Protein AF-A0A6H1JUE6-F1 (afdb_monomer)

Secondary structure (DSSP, 8-state):
---HHHHHHHS--TTTPPTTEEEEEEE---HHHHHHHHHHHHSS--TTEEEEEEEEEEETTSS-EEEEEEEEESSHHHHHHHHHHHHHHHHHHH-TTPEE----SS-SEEEEEESSSEEEEEEETTEEEEEEEESPPTTS-HHHHHHHHHHHHHHHHTT--TT-

Radius of gyration: 14.63 Å; Cα contacts (8 Å, |Δi|>4): 370; chains: 1; bounding box: 37×30×36 Å

Structure (mmCIF, N/CA/C/O backbone):
data_AF-A0A6H1JUE6-F1
#
_entry.id   AF-A0A6H1JUE6-F1
#
loop_
_atom_site.group_PDB
_atom_site.id
_atom_site.type_symbol
_atom_site.label_atom_id
_atom_site.label_alt_id
_atom_site.label_comp_id
_atom_site.label_asym_id
_atom_site.label_entity_id
_atom_site.label_seq_id
_atom_site.pdbx_PDB_ins_code
_atom_site.Cartn_x
_atom_site.Cartn_y
_atom_site.Cartn_z
_atom_site.occupancy
_atom_site.B_iso_or_equiv
_atom_site.auth_seq_id
_atom_site.auth_comp_id
_atom_site.auth_asym_id
_atom_site.auth_atom_id
_atom_site.pdbx_PDB_model_num
ATOM 1 N N . MET A 1 1 ? -6.068 -0.651 14.912 1.00 85.56 1 MET A N 1
ATOM 2 C CA . MET A 1 1 ? -6.610 -0.026 13.687 1.00 85.56 1 MET A CA 1
ATOM 3 C C . MET A 1 1 ? -5.898 1.296 13.500 1.00 85.56 1 MET A C 1
ATOM 5 O O . MET A 1 1 ? -5.717 1.977 14.501 1.00 85.56 1 MET A O 1
ATOM 9 N N . LEU A 1 2 ? -5.493 1.629 12.275 1.00 92.56 2 LEU A N 1
ATOM 10 C CA . LEU A 1 2 ? -4.893 2.931 11.980 1.00 92.56 2 LEU A CA 1
ATOM 11 C C . LEU A 1 2 ? -5.982 4.007 11.856 1.00 92.56 2 LEU A C 1
ATOM 13 O O . LEU A 1 2 ? -7.023 3.768 11.239 1.00 92.56 2 LEU A O 1
ATOM 17 N N . THR A 1 3 ? -5.740 5.182 12.428 1.00 94.00 3 THR A N 1
ATOM 18 C CA . THR A 1 3 ? -6.497 6.403 12.121 1.00 94.00 3 THR A CA 1
ATOM 19 C C . THR A 1 3 ? -6.084 6.964 10.761 1.00 94.00 3 THR A C 1
ATOM 21 O O . THR A 1 3 ? -5.050 6.586 10.215 1.00 94.00 3 THR A O 1
ATOM 24 N N . GLU A 1 4 ? -6.863 7.901 10.223 1.00 94.69 4 GLU A N 1
ATOM 25 C CA . GLU A 1 4 ? -6.504 8.618 8.994 1.00 94.69 4 GLU A CA 1
ATOM 26 C C . GLU A 1 4 ? -5.123 9.289 9.091 1.00 94.69 4 GLU A C 1
ATOM 28 O O . GLU A 1 4 ? -4.292 9.152 8.198 1.00 94.69 4 GLU A O 1
ATOM 33 N N . ASP A 1 5 ? -4.836 9.941 1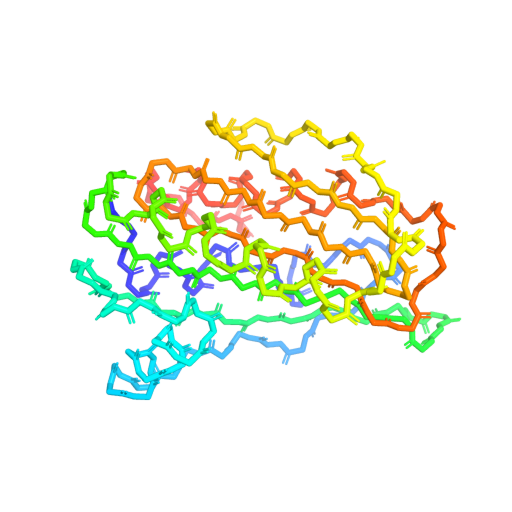0.217 1.00 95.12 5 ASP A N 1
ATOM 34 C CA . ASP A 1 5 ? -3.537 10.566 10.466 1.00 95.12 5 ASP A CA 1
ATOM 35 C C . ASP A 1 5 ? -2.391 9.538 10.546 1.00 95.12 5 ASP A C 1
ATOM 37 O O . ASP A 1 5 ? -1.303 9.763 10.014 1.00 95.12 5 ASP A O 1
ATOM 41 N N . GLN A 1 6 ? -2.632 8.366 11.143 1.00 96.44 6 GLN A N 1
ATOM 42 C CA . GLN A 1 6 ? -1.647 7.280 11.144 1.00 96.44 6 GLN A CA 1
ATOM 43 C C . GLN A 1 6 ? -1.429 6.694 9.745 1.00 96.44 6 GLN A C 1
ATOM 45 O O . GLN A 1 6 ? -0.298 6.333 9.425 1.00 96.44 6 GLN A O 1
ATOM 50 N N . VAL A 1 7 ? -2.474 6.614 8.910 1.00 97.19 7 VAL A N 1
ATOM 51 C CA . VAL A 1 7 ? -2.353 6.232 7.493 1.00 97.19 7 VAL A CA 1
ATOM 52 C C . VAL A 1 7 ? -1.511 7.261 6.744 1.00 97.19 7 VAL A C 1
ATOM 54 O O . VAL A 1 7 ? -0.558 6.878 6.070 1.00 97.19 7 VAL A O 1
ATOM 57 N N . ARG A 1 8 ? -1.797 8.557 6.920 1.00 96.19 8 ARG A N 1
ATOM 58 C CA . ARG A 1 8 ? -1.045 9.649 6.289 1.00 96.19 8 ARG A CA 1
ATOM 59 C C . ARG A 1 8 ? 0.441 9.582 6.619 1.00 96.19 8 ARG A C 1
ATOM 61 O O . ARG A 1 8 ? 1.261 9.607 5.711 1.00 96.19 8 ARG A O 1
ATOM 68 N N . ARG A 1 9 ? 0.785 9.458 7.903 1.00 95.25 9 ARG A N 1
ATOM 69 C CA . ARG A 1 9 ? 2.182 9.385 8.360 1.00 95.25 9 ARG A CA 1
ATOM 70 C C . ARG A 1 9 ? 2.888 8.092 7.947 1.00 95.25 9 ARG A C 1
ATOM 72 O O . ARG A 1 9 ? 4.107 8.074 7.833 1.00 95.25 9 ARG A O 1
ATOM 79 N N . ALA A 1 10 ? 2.146 7.002 7.751 1.00 97.31 10 ALA A N 1
ATOM 80 C CA . ALA A 1 10 ? 2.738 5.713 7.410 1.00 97.31 10 ALA A CA 1
ATOM 81 C C . ALA A 1 10 ? 3.184 5.628 5.949 1.00 97.31 10 ALA A C 1
ATOM 83 O O . ALA A 1 10 ? 4.053 4.816 5.634 1.00 97.31 10 ALA A O 1
ATOM 84 N N . LEU A 1 11 ? 2.579 6.402 5.050 1.00 97.75 11 LEU A N 1
ATOM 85 C CA . LEU A 1 11 ? 2.899 6.341 3.628 1.00 97.75 11 LEU A CA 1
ATOM 86 C C . LEU A 1 11 ? 4.337 6.800 3.366 1.00 97.75 11 LEU A C 1
ATOM 88 O O . LEU A 1 11 ? 4.867 7.679 4.051 1.00 97.75 11 LEU A O 1
ATOM 92 N N . VAL A 1 12 ? 4.980 6.139 2.405 1.00 95.50 12 VAL A N 1
ATOM 93 C CA . VAL A 1 12 ? 6.290 6.548 1.885 1.00 95.50 12 VAL A CA 1
ATOM 94 C C . VAL A 1 12 ? 6.092 7.782 1.009 1.00 95.50 12 VAL A C 1
ATOM 96 O O . VAL A 1 12 ? 5.208 7.788 0.159 1.00 95.50 12 VAL A O 1
ATOM 99 N N . ASP A 1 13 ? 6.891 8.819 1.221 1.00 90.25 13 ASP A N 1
ATOM 100 C CA . ASP A 1 13 ? 6.760 10.116 0.546 1.00 90.25 13 ASP A CA 1
ATOM 101 C C . ASP A 1 13 ? 8.130 10.822 0.431 1.00 90.25 13 ASP A C 1
ATOM 103 O O . AS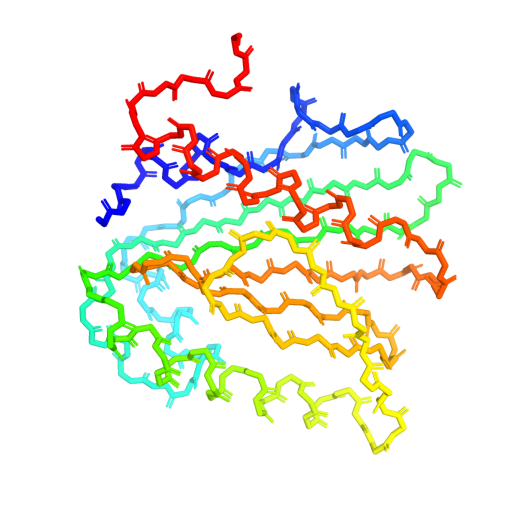P A 1 13 ? 9.154 10.199 0.695 1.00 90.25 13 ASP A O 1
ATOM 107 N N . THR A 1 14 ? 8.186 12.110 0.074 1.00 87.56 14 THR A N 1
ATOM 108 C CA . THR A 1 14 ? 9.403 12.899 -0.177 1.00 87.56 14 THR A CA 1
ATOM 109 C C . THR A 1 14 ? 10.467 12.740 0.910 1.00 87.56 14 THR A C 1
ATOM 111 O O . THR A 1 14 ? 11.637 12.555 0.595 1.00 87.56 14 THR A O 1
ATOM 114 N N . GLY A 1 15 ? 10.083 12.772 2.190 1.00 86.31 15 GLY A N 1
ATOM 115 C CA . GLY A 1 15 ? 11.029 12.648 3.309 1.00 86.31 15 GLY A CA 1
ATOM 116 C C . GLY A 1 15 ? 11.532 11.225 3.579 1.00 86.31 15 GLY A C 1
ATOM 117 O O . GLY A 1 15 ? 12.485 11.049 4.330 1.00 86.31 15 GLY A O 1
ATOM 118 N N . SER A 1 16 ? 10.899 10.212 2.984 1.00 91.19 16 SER A N 1
ATOM 119 C CA . SER A 1 16 ? 11.182 8.790 3.229 1.00 91.19 16 SER A CA 1
ATOM 120 C C . SER A 1 16 ? 11.467 7.984 1.963 1.00 91.19 16 SER A C 1
ATOM 122 O O . SER A 1 16 ? 11.667 6.769 2.041 1.00 91.19 16 SER A O 1
ATOM 124 N N . ALA A 1 17 ? 11.510 8.646 0.805 1.00 93.50 17 ALA A N 1
ATOM 125 C CA . ALA A 1 17 ? 11.916 8.049 -0.452 1.00 93.50 17 ALA A CA 1
ATOM 126 C C . ALA A 1 17 ? 13.369 7.540 -0.334 1.00 93.50 17 ALA A C 1
ATOM 128 O O . ALA A 1 17 ? 14.242 8.268 0.151 1.00 93.50 17 ALA A O 1
ATOM 129 N N . PRO A 1 18 ? 13.653 6.288 -0.734 1.00 93.31 18 PRO A N 1
ATOM 130 C CA . PRO A 1 18 ? 15.016 5.768 -0.747 1.00 93.31 18 PRO A CA 1
ATOM 131 C C . PRO A 1 18 ? 15.936 6.556 -1.685 1.00 93.31 18 PRO A C 1
ATOM 133 O O . PRO A 1 18 ? 15.481 7.286 -2.562 1.00 93.31 18 PRO A O 1
ATOM 136 N N . GLN A 1 19 ? 17.247 6.347 -1.548 1.00 92.50 19 GLN A N 1
ATOM 137 C CA . GLN A 1 19 ? 18.220 6.901 -2.489 1.00 92.50 19 GLN A CA 1
ATOM 138 C C . GLN A 1 19 ? 17.852 6.536 -3.939 1.00 92.50 19 GLN A C 1
ATOM 140 O O . GLN A 1 19 ? 17.486 5.394 -4.211 1.00 92.50 19 GLN A O 1
ATOM 145 N N . ASP A 1 20 ? 17.984 7.508 -4.847 1.00 92.81 20 ASP A N 1
ATOM 146 C CA . ASP A 1 20 ? 17.624 7.434 -6.273 1.00 92.81 20 ASP A CA 1
ATOM 147 C C . ASP A 1 20 ? 16.109 7.407 -6.568 1.00 92.81 20 ASP A C 1
ATOM 149 O O . ASP A 1 20 ? 15.703 7.158 -7.709 1.00 92.81 20 ASP A O 1
ATOM 153 N N . TRP A 1 21 ? 15.281 7.726 -5.566 1.00 94.94 21 TRP A N 1
ATOM 154 C CA . TRP A 1 21 ? 13.835 7.913 -5.691 1.00 94.94 21 TRP A CA 1
ATOM 155 C C . TRP A 1 21 ? 13.395 9.294 -5.196 1.00 94.94 21 TRP A C 1
ATOM 157 O O . TRP A 1 21 ? 13.970 9.847 -4.261 1.00 94.94 21 TRP A O 1
ATOM 167 N N . GLU A 1 22 ? 12.342 9.832 -5.802 1.00 95.50 22 GLU A N 1
ATOM 168 C CA . GLU A 1 22 ? 11.708 11.101 -5.432 1.00 95.50 22 GLU A CA 1
ATOM 169 C C . GLU A 1 22 ? 10.241 10.862 -5.056 1.00 95.50 22 GLU A C 1
ATOM 171 O O . GLU A 1 22 ? 9.557 10.104 -5.733 1.00 95.50 22 GLU A O 1
ATOM 176 N N . GLY A 1 23 ? 9.752 11.468 -3.967 1.00 93.88 23 GLY A N 1
ATOM 177 C CA . GLY A 1 23 ? 8.360 11.327 -3.511 1.00 93.88 23 GLY A CA 1
ATOM 178 C C . GLY A 1 23 ? 7.502 12.561 -3.795 1.00 93.88 23 GLY A C 1
ATOM 179 O O . GLY A 1 23 ? 8.006 13.683 -3.738 1.00 93.88 23 GLY A O 1
ATOM 180 N N . PHE A 1 24 ? 6.207 12.351 -4.054 1.00 89.19 24 PHE A N 1
ATOM 181 C CA . PHE A 1 24 ? 5.299 13.350 -4.654 1.00 89.19 24 PHE A CA 1
ATOM 182 C C . PHE A 1 24 ? 4.066 13.718 -3.811 1.00 89.19 24 PHE A C 1
ATOM 184 O O . PHE A 1 24 ? 3.093 14.289 -4.310 1.00 89.19 24 PHE A O 1
ATOM 191 N N . GLY A 1 25 ? 4.091 13.428 -2.521 1.00 89.88 25 GLY A N 1
ATOM 192 C CA . GLY A 1 25 ? 3.033 13.739 -1.576 1.00 89.88 25 GLY A CA 1
ATOM 193 C C . GLY A 1 25 ? 2.133 12.553 -1.247 1.00 89.88 25 GLY A C 1
ATOM 194 O O . GLY A 1 25 ? 2.006 11.562 -1.974 1.00 89.88 25 GLY A O 1
ATOM 195 N N . VAL A 1 26 ? 1.433 12.706 -0.127 1.00 94.88 26 VAL A N 1
ATOM 196 C CA . VAL A 1 26 ? 0.395 11.787 0.336 1.00 94.88 26 VAL A CA 1
ATOM 197 C C . VAL A 1 26 ? -0.991 12.324 -0.008 1.00 94.88 26 VAL A C 1
ATOM 199 O O . VAL A 1 26 ? -1.375 13.414 0.423 1.00 94.88 26 VAL A O 1
ATOM 202 N N . SER A 1 27 ? -1.787 11.507 -0.695 1.00 96.56 27 SER A N 1
ATOM 203 C CA . SER A 1 27 ? -3.214 11.742 -0.909 1.00 96.56 27 SER A CA 1
ATOM 204 C C . SER A 1 27 ? -4.046 10.915 0.068 1.00 96.56 27 SER A C 1
ATOM 206 O O . SER A 1 27 ? -3.883 9.697 0.165 1.00 96.56 27 SER A O 1
ATOM 208 N N . ILE A 1 28 ? -4.950 11.590 0.779 1.00 97.00 28 ILE A N 1
ATOM 209 C CA . ILE A 1 28 ? -5.979 10.985 1.628 1.00 97.00 28 ILE A CA 1
ATOM 210 C C . ILE A 1 28 ? -7.330 11.498 1.115 1.00 97.00 28 ILE A C 1
ATOM 212 O O . ILE A 1 28 ? -7.678 12.645 1.407 1.00 97.00 28 ILE A O 1
ATOM 216 N N . PRO A 1 29 ? -8.062 10.709 0.315 1.00 95.19 29 PRO A N 1
ATOM 217 C CA . PRO A 1 29 ? -9.365 11.118 -0.193 1.00 95.19 29 PRO A CA 1
ATOM 218 C C . PRO A 1 29 ? -10.410 11.208 0.920 1.00 95.19 29 PRO A C 1
ATOM 220 O O . PRO A 1 29 ? -10.348 10.474 1.911 1.00 95.19 29 PRO A O 1
ATOM 223 N N . GLU A 1 30 ? -11.430 12.038 0.702 1.00 95.62 30 GLU A N 1
ATOM 224 C CA . GLU A 1 30 ? -12.595 12.143 1.585 1.00 95.62 30 GLU A CA 1
ATOM 225 C C . GLU A 1 30 ? -13.213 10.766 1.865 1.00 95.62 30 GLU A C 1
ATOM 227 O O . GLU A 1 30 ? -13.190 9.866 1.021 1.00 95.62 30 GLU A O 1
ATOM 232 N N . HIS A 1 31 ? -13.808 10.582 3.046 1.00 92.88 31 HIS A N 1
ATOM 233 C CA . HIS A 1 31 ? -14.239 9.252 3.496 1.00 92.88 31 HIS A CA 1
ATOM 234 C C . HIS A 1 31 ? -15.180 8.538 2.506 1.00 92.88 31 HIS A C 1
ATOM 236 O O . HIS A 1 31 ? -15.045 7.336 2.278 1.00 92.88 31 HIS A O 1
ATOM 242 N N . THR A 1 32 ? -16.123 9.258 1.893 1.00 95.69 32 THR A N 1
ATOM 243 C CA . THR A 1 32 ? -17.071 8.690 0.919 1.00 95.69 32 THR A CA 1
ATOM 244 C C . THR A 1 32 ? -16.386 8.224 -0.365 1.00 95.69 32 THR A C 1
ATOM 246 O O . THR A 1 32 ? -16.729 7.162 -0.888 1.00 95.69 32 THR A O 1
ATOM 249 N N . GLU A 1 33 ? -15.398 8.976 -0.849 1.00 97.12 33 GLU A N 1
ATOM 250 C CA . GLU A 1 33 ? -14.563 8.598 -1.990 1.00 97.12 33 GLU A CA 1
ATOM 251 C C . GLU A 1 33 ? -13.684 7.397 -1.637 1.00 97.12 33 GLU A C 1
ATOM 253 O O . GLU A 1 33 ? -13.672 6.405 -2.357 1.00 97.12 33 GLU A O 1
ATOM 258 N N . SER A 1 34 ? -13.047 7.431 -0.469 1.00 97.25 34 SER A N 1
ATOM 259 C CA . SER A 1 34 ? -12.235 6.346 0.077 1.00 97.25 34 SER A CA 1
ATOM 260 C C . SER A 1 34 ? -13.006 5.019 0.192 1.00 97.25 34 SER A C 1
ATOM 262 O O . SER A 1 34 ? -12.500 3.967 -0.208 1.00 97.25 34 SER A O 1
ATOM 264 N N . VAL A 1 35 ? -14.257 5.048 0.675 1.00 97.50 35 VAL A N 1
ATOM 265 C CA . VAL A 1 35 ? -15.138 3.864 0.715 1.00 97.50 35 VAL A CA 1
ATOM 266 C C . VAL A 1 35 ? -15.427 3.355 -0.693 1.00 97.50 35 VAL A C 1
ATOM 268 O O . VAL A 1 35 ? -15.333 2.150 -0.931 1.00 97.50 35 VAL A O 1
ATOM 271 N N . LYS A 1 36 ? -15.757 4.252 -1.629 1.00 97.75 36 LYS A N 1
ATOM 272 C CA . LYS A 1 36 ? -16.038 3.882 -3.018 1.00 97.75 36 LYS A CA 1
ATOM 273 C C . LYS A 1 36 ? -14.819 3.235 -3.675 1.00 97.75 36 LYS A C 1
ATOM 275 O O . LYS A 1 36 ? -14.947 2.148 -4.223 1.00 97.75 36 LYS A O 1
ATOM 280 N N . THR A 1 37 ? -13.640 3.835 -3.539 1.00 97.94 37 THR A N 1
ATOM 281 C CA . THR A 1 37 ? -12.379 3.286 -4.054 1.00 97.94 37 THR A CA 1
ATOM 282 C C . THR A 1 37 ? -12.099 1.907 -3.468 1.00 97.94 37 THR A C 1
ATOM 284 O O . THR A 1 37 ? -11.814 0.974 -4.211 1.00 97.94 37 THR A O 1
ATOM 287 N N . CYS A 1 38 ? -12.278 1.718 -2.156 1.00 98.00 38 CYS A N 1
ATOM 288 C CA . CYS A 1 38 ? -12.148 0.396 -1.543 1.00 98.00 38 CYS A CA 1
ATOM 289 C C . CYS A 1 38 ? -13.104 -0.633 -2.175 1.00 98.00 38 CYS A C 1
ATOM 291 O O . CYS A 1 38 ? -12.697 -1.762 -2.472 1.00 98.00 38 CYS A O 1
ATOM 293 N N . GLN A 1 39 ? -14.373 -0.271 -2.378 1.00 98.00 39 GLN A N 1
ATOM 294 C CA . GLN A 1 39 ? -15.379 -1.160 -2.965 1.00 98.00 39 GLN A CA 1
ATOM 295 C C . GLN A 1 39 ? -15.051 -1.489 -4.424 1.00 98.00 39 GLN A C 1
ATOM 297 O O . GLN A 1 39 ? -15.116 -2.655 -4.813 1.00 98.00 39 GLN A O 1
ATOM 302 N N . ASP A 1 40 ? -14.634 -0.491 -5.200 1.00 97.75 40 ASP A N 1
ATOM 303 C CA . ASP A 1 40 ? -14.257 -0.639 -6.602 1.00 97.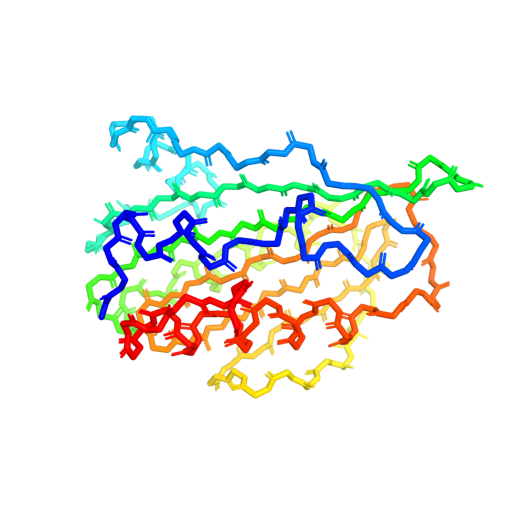75 40 ASP A CA 1
ATOM 304 C C . ASP A 1 40 ? -13.003 -1.513 -6.746 1.00 97.75 40 ASP A C 1
ATOM 306 O O . ASP A 1 40 ? -12.966 -2.427 -7.578 1.00 97.75 40 ASP A O 1
ATOM 310 N N . ASP A 1 41 ? -11.987 -1.296 -5.912 1.00 97.00 41 ASP A N 1
ATOM 311 C CA . ASP A 1 41 ? -10.732 -2.047 -5.915 1.00 97.00 41 ASP A CA 1
ATOM 312 C C . ASP A 1 41 ? -10.930 -3.494 -5.497 1.00 97.00 41 ASP A C 1
ATOM 314 O O . ASP A 1 41 ? -10.510 -4.414 -6.200 1.00 97.00 41 ASP A O 1
ATOM 318 N N . THR A 1 42 ? -11.607 -3.703 -4.373 1.00 96.44 42 THR A N 1
ATOM 319 C CA . THR A 1 42 ? -11.712 -5.025 -3.755 1.00 96.44 42 THR A CA 1
ATOM 320 C C . THR A 1 42 ? -12.904 -5.824 -4.280 1.00 96.44 42 THR A C 1
ATOM 322 O O . THR A 1 42 ? -12.922 -7.042 -4.142 1.00 96.44 42 THR A O 1
ATOM 325 N N . GLY A 1 43 ? -13.916 -5.183 -4.869 1.00 95.69 43 GLY A N 1
ATOM 326 C CA . GLY A 1 43 ? -15.190 -5.823 -5.214 1.00 95.69 43 GLY A CA 1
ATOM 327 C C . GLY A 1 43 ? -15.996 -6.275 -3.990 1.00 95.69 43 GLY A C 1
ATOM 328 O O . GLY A 1 43 ? -16.879 -7.125 -4.105 1.00 95.69 43 GLY A O 1
ATOM 329 N N . THR A 1 44 ? -15.673 -5.756 -2.803 1.00 94.31 44 THR A N 1
ATOM 330 C CA . THR A 1 44 ? -16.340 -6.090 -1.539 1.00 94.31 44 THR A CA 1
ATOM 331 C C . THR A 1 44 ? -17.193 -4.923 -1.054 1.00 94.31 44 THR A C 1
ATOM 333 O O . THR A 1 44 ? -17.142 -3.831 -1.603 1.00 94.31 44 THR A O 1
ATOM 336 N N . LYS A 1 45 ? -17.968 -5.122 0.019 1.00 95.06 45 LYS A N 1
ATOM 337 C CA . LYS A 1 45 ? -18.694 -4.017 0.669 1.00 95.06 45 LYS A CA 1
ATOM 338 C C . LYS A 1 45 ? -17.785 -3.091 1.489 1.00 95.06 45 LYS A C 1
ATOM 340 O O . LYS A 1 45 ? -18.266 -2.057 1.944 1.00 95.06 45 LYS A O 1
ATOM 345 N N . CYS A 1 46 ? -16.523 -3.473 1.710 1.00 94.69 46 CYS A N 1
ATOM 346 C CA . CYS A 1 46 ? -15.586 -2.789 2.604 1.00 94.69 46 CYS A CA 1
ATOM 347 C C . CYS A 1 46 ? -16.144 -2.565 4.019 1.00 94.69 46 CYS A C 1
ATOM 349 O O . CYS A 1 46 ? -16.045 -1.482 4.593 1.00 94.69 46 CYS A O 1
ATOM 351 N N . GLY A 1 47 ? -16.762 -3.608 4.590 1.00 92.88 47 GLY A N 1
ATOM 352 C CA . GLY A 1 47 ? -17.236 -3.580 5.974 1.00 92.88 47 GLY A CA 1
ATOM 353 C C . GLY A 1 47 ? -16.089 -3.267 6.935 1.00 92.88 47 GLY A C 1
ATOM 354 O O . GLY A 1 47 ? -14.992 -3.783 6.772 1.00 92.88 47 GLY A O 1
ATOM 355 N N . GLY A 1 48 ? -16.325 -2.373 7.897 1.00 93.62 48 GLY A N 1
ATOM 356 C CA . GLY A 1 48 ? -15.302 -1.986 8.871 1.00 93.62 48 GLY A CA 1
ATOM 357 C C . GLY A 1 48 ? -14.184 -1.091 8.326 1.00 93.62 48 GLY A C 1
ATOM 358 O O . GLY A 1 48 ? -13.270 -0.790 9.087 1.00 93.62 48 GLY A O 1
ATOM 359 N N . PHE A 1 49 ? -14.246 -0.641 7.069 1.00 96.75 49 PHE A N 1
ATOM 360 C CA . PHE A 1 49 ? -13.293 0.310 6.493 1.00 96.75 49 PHE A CA 1
ATOM 361 C C . PHE A 1 49 ? -13.281 1.646 7.250 1.00 96.75 49 PHE A C 1
ATOM 363 O O . PHE A 1 49 ? -14.330 2.137 7.678 1.00 96.75 49 PHE A O 1
ATOM 370 N N . THR A 1 50 ? -12.098 2.239 7.407 1.00 96.06 50 THR A N 1
ATOM 371 C CA . THR A 1 50 ? -11.918 3.494 8.148 1.00 96.06 50 THR A CA 1
ATOM 372 C C . THR A 1 50 ? -11.182 4.576 7.382 1.00 96.06 50 THR A C 1
ATOM 374 O O . THR A 1 50 ? -11.588 5.730 7.480 1.00 96.06 50 THR A O 1
ATOM 377 N N . ALA A 1 51 ? -10.137 4.237 6.631 1.00 97.44 51 ALA A N 1
ATOM 378 C CA . ALA A 1 51 ? -9.350 5.217 5.890 1.00 97.44 51 ALA A CA 1
ATOM 379 C C . ALA A 1 51 ? -8.647 4.573 4.694 1.00 97.44 51 ALA A C 1
ATOM 381 O O . ALA A 1 51 ? -8.309 3.387 4.729 1.00 97.44 51 ALA A O 1
ATOM 382 N N . LEU A 1 52 ? -8.399 5.376 3.663 1.00 98.25 52 LEU A N 1
ATOM 383 C CA . LEU A 1 52 ? -7.537 5.033 2.542 1.00 98.25 52 LEU A CA 1
ATOM 384 C C . LEU A 1 52 ? -6.524 6.150 2.348 1.00 98.25 52 LEU A C 1
ATOM 386 O O . LEU A 1 52 ? -6.844 7.327 2.498 1.00 98.25 52 LEU A O 1
ATOM 390 N N . GLY A 1 53 ? -5.305 5.760 2.009 1.00 98.25 53 GLY A N 1
ATOM 391 C CA . GLY A 1 53 ? -4.277 6.694 1.602 1.00 98.25 53 GLY A CA 1
ATOM 392 C C . GLY A 1 53 ? -3.405 6.114 0.509 1.00 98.25 53 GLY A C 1
ATOM 393 O O . GLY A 1 53 ? -3.162 4.904 0.475 1.00 98.25 53 GLY A O 1
ATOM 394 N N . THR A 1 54 ? -2.931 6.990 -0.365 1.00 98.19 54 THR A N 1
ATOM 395 C CA . THR A 1 54 ? -2.036 6.651 -1.469 1.00 98.19 54 THR A CA 1
ATOM 396 C C . THR A 1 54 ? -0.878 7.628 -1.538 1.00 98.19 54 THR A C 1
ATOM 398 O O . THR A 1 54 ? -1.059 8.827 -1.326 1.00 98.19 54 THR A O 1
ATOM 401 N N . SER A 1 55 ? 0.285 7.129 -1.919 1.00 98.19 55 SER A N 1
ATOM 402 C CA . SER A 1 55 ? 1.439 7.933 -2.306 1.00 98.19 55 SER A CA 1
ATOM 403 C C . SER A 1 55 ? 2.204 7.211 -3.406 1.00 98.19 55 SER A C 1
ATOM 405 O O . SER A 1 55 ? 1.916 6.052 -3.725 1.00 98.19 55 SER A O 1
ATOM 407 N N . HIS A 1 56 ? 3.174 7.890 -4.000 1.00 96.94 56 HIS A N 1
ATOM 408 C CA . HIS A 1 56 ? 4.090 7.261 -4.932 1.00 96.94 56 HIS A CA 1
ATOM 409 C C . HIS A 1 56 ? 5.479 7.878 -4.843 1.00 96.94 56 HIS A C 1
ATOM 411 O O . HIS A 1 56 ? 5.648 9.013 -4.388 1.00 96.94 56 HIS A O 1
ATOM 417 N N . ILE A 1 57 ? 6.453 7.091 -5.283 1.00 96.88 57 ILE A N 1
ATOM 418 C CA . ILE A 1 57 ? 7.818 7.530 -5.530 1.00 96.88 57 ILE A CA 1
ATOM 419 C C . ILE A 1 57 ? 8.203 7.201 -6.971 1.00 96.88 57 ILE A C 1
ATOM 421 O O . ILE A 1 57 ? 7.876 6.115 -7.459 1.00 96.88 57 ILE A O 1
ATOM 425 N N . ASP A 1 58 ? 8.945 8.097 -7.608 1.00 95.38 58 ASP A N 1
ATOM 426 C CA . ASP A 1 58 ? 9.448 7.922 -8.968 1.00 95.38 58 ASP A CA 1
ATOM 427 C C . ASP A 1 58 ? 10.961 7.730 -8.959 1.00 95.38 58 ASP A C 1
ATOM 429 O O . ASP A 1 58 ? 11.686 8.265 -8.118 1.00 95.38 58 ASP A O 1
ATOM 433 N N . GLN A 1 59 ? 11.449 6.937 -9.902 1.00 93.75 59 GLN A N 1
ATOM 434 C CA . GLN A 1 59 ? 12.865 6.684 -10.087 1.00 93.75 59 GLN A CA 1
ATOM 435 C C . GLN A 1 59 ? 13.528 7.910 -10.727 1.00 93.75 59 GLN A C 1
ATOM 437 O O . GLN A 1 59 ? 13.214 8.256 -11.860 1.00 93.75 59 GLN A O 1
ATOM 442 N N . VAL A 1 60 ? 14.523 8.511 -10.069 1.00 91.69 60 VAL A N 1
ATOM 443 C CA . VAL A 1 60 ? 15.162 9.765 -10.532 1.00 91.69 60 VAL A CA 1
ATOM 444 C C . VAL A 1 60 ? 15.762 9.645 -11.941 1.00 91.69 60 VAL A C 1
ATOM 446 O O . VAL A 1 60 ? 15.717 10.583 -12.733 1.00 91.69 60 VAL A O 1
ATOM 449 N N . ALA A 1 61 ? 16.339 8.486 -12.268 1.00 87.06 61 ALA A N 1
ATOM 450 C CA . ALA A 1 61 ? 16.996 8.230 -13.552 1.00 87.06 61 ALA A CA 1
ATOM 451 C C . ALA A 1 61 ? 16.139 7.401 -14.534 1.00 87.06 61 ALA A C 1
ATOM 453 O O . ALA A 1 61 ? 16.690 6.761 -15.434 1.00 87.06 61 ALA A O 1
ATOM 454 N N . GLY A 1 62 ? 14.813 7.358 -14.360 1.00 85.94 62 GLY A N 1
ATOM 455 C CA . GLY A 1 62 ? 13.923 6.540 -15.186 1.00 85.94 62 GLY A CA 1
ATOM 456 C C . GLY A 1 62 ? 12.465 6.999 -15.180 1.00 85.94 62 GLY A C 1
ATOM 457 O O . GLY A 1 62 ? 12.114 8.003 -14.583 1.00 85.94 62 GLY A O 1
ATOM 458 N N . GLU A 1 63 ? 11.610 6.240 -15.863 1.00 86.12 63 GLU A N 1
ATOM 459 C CA . GLU A 1 63 ? 10.149 6.463 -15.904 1.00 86.12 63 GLU A CA 1
ATOM 460 C C . GLU A 1 63 ? 9.398 5.508 -14.959 1.00 86.12 63 GLU A C 1
ATOM 462 O O . GLU A 1 63 ? 8.197 5.280 -15.089 1.00 86.12 63 GLU A O 1
ATOM 467 N N . GLY A 1 64 ? 10.135 4.850 -14.065 1.00 92.50 64 GLY A N 1
ATOM 468 C CA . GLY A 1 64 ? 9.594 3.838 -13.179 1.00 92.50 64 GLY A CA 1
ATOM 469 C C . GLY A 1 64 ? 9.032 4.441 -11.900 1.00 92.50 64 GLY A C 1
ATOM 470 O O . GLY A 1 64 ? 9.648 5.321 -11.312 1.00 92.50 64 GLY A O 1
ATOM 471 N N . GLN A 1 65 ? 7.908 3.913 -11.436 1.00 95.38 65 GLN A N 1
ATOM 472 C CA . GLN A 1 65 ? 7.195 4.395 -10.261 1.00 95.38 65 GLN A CA 1
ATOM 473 C C . GLN A 1 65 ? 6.824 3.239 -9.332 1.00 95.38 65 GLN A C 1
ATOM 475 O O . GLN A 1 65 ? 6.494 2.137 -9.783 1.00 95.38 65 GLN A O 1
ATOM 480 N N . VAL A 1 66 ? 6.835 3.499 -8.025 1.00 96.94 66 VAL A N 1
ATOM 481 C CA . VAL A 1 66 ? 6.243 2.624 -7.008 1.00 96.94 66 VAL A CA 1
ATOM 482 C C . VAL A 1 66 ? 5.101 3.359 -6.322 1.00 96.94 66 VAL A C 1
ATOM 484 O O . VAL A 1 66 ? 5.297 4.416 -5.729 1.00 96.94 66 VAL A O 1
ATOM 487 N N . ILE A 1 67 ? 3.912 2.771 -6.380 1.00 97.62 67 ILE A N 1
ATOM 488 C CA . ILE A 1 67 ? 2.689 3.279 -5.766 1.00 97.62 67 ILE A CA 1
ATOM 489 C C . ILE A 1 67 ? 2.441 2.507 -4.474 1.00 97.62 67 ILE A C 1
ATOM 491 O O . ILE A 1 67 ? 2.357 1.274 -4.474 1.00 97.62 67 ILE A O 1
ATOM 495 N N . PHE A 1 68 ? 2.273 3.239 -3.380 1.00 98.50 68 PHE A N 1
ATOM 496 C CA . PHE A 1 68 ? 1.884 2.707 -2.083 1.00 98.50 68 PHE A CA 1
ATOM 497 C C . PHE A 1 68 ? 0.413 3.017 -1.836 1.00 98.50 68 PHE A C 1
ATOM 499 O O . PHE A 1 68 ? -0.058 4.131 -2.057 1.00 98.50 68 PHE A O 1
ATOM 506 N N . THR A 1 69 ? -0.337 2.032 -1.359 1.00 98.69 69 THR A N 1
ATOM 507 C CA . THR A 1 69 ? -1.727 2.216 -0.939 1.00 98.69 69 THR A CA 1
ATOM 508 C C . THR A 1 69 ? -1.959 1.509 0.382 1.00 98.69 69 THR A C 1
ATOM 510 O O . THR A 1 69 ? -1.582 0.348 0.547 1.00 98.69 69 THR A O 1
ATOM 513 N N . ILE A 1 70 ? -2.614 2.190 1.317 1.00 98.69 70 ILE A N 1
ATOM 514 C CA . ILE A 1 70 ? -3.042 1.626 2.596 1.00 98.69 70 ILE A CA 1
ATOM 515 C C . ILE A 1 70 ? -4.562 1.717 2.666 1.00 98.69 70 ILE A C 1
ATOM 517 O O . ILE A 1 70 ? -5.125 2.802 2.563 1.00 98.69 70 ILE A O 1
ATOM 521 N N . TYR A 1 71 ? -5.211 0.582 2.905 1.00 98.50 71 TYR A N 1
ATOM 522 C CA . TYR A 1 71 ? -6.619 0.483 3.270 1.00 98.50 71 TYR A CA 1
ATOM 523 C C . TYR A 1 71 ? -6.687 0.068 4.741 1.00 98.50 71 TYR A C 1
ATOM 525 O O . TYR A 1 71 ? -6.256 -1.030 5.109 1.00 98.50 71 TYR A O 1
ATOM 533 N N . ALA A 1 72 ? -7.215 0.937 5.595 1.00 98.06 72 ALA A N 1
ATOM 534 C CA . ALA A 1 72 ? -7.388 0.672 7.015 1.00 98.06 72 ALA A CA 1
ATOM 535 C C . ALA A 1 72 ? -8.807 0.168 7.310 1.00 98.06 72 ALA A C 1
ATOM 537 O O . ALA A 1 72 ? -9.798 0.700 6.807 1.00 98.06 72 ALA A O 1
ATOM 538 N N . PHE A 1 73 ? -8.888 -0.850 8.160 1.00 97.38 73 PHE A N 1
ATOM 539 C CA . PHE A 1 73 ? -10.109 -1.485 8.632 1.00 97.38 73 PHE A CA 1
ATOM 540 C C . PHE A 1 73 ? -10.073 -1.664 10.155 1.00 97.38 73 PHE A C 1
ATOM 542 O O . PHE A 1 73 ? -9.013 -1.713 10.792 1.00 97.38 73 PHE A O 1
ATOM 549 N N . ARG A 1 74 ? -11.255 -1.819 10.755 1.00 94.94 74 ARG A N 1
ATOM 550 C CA . ARG A 1 74 ? -11.430 -2.027 12.199 1.00 94.94 74 ARG A CA 1
ATOM 551 C C . ARG A 1 74 ? -10.806 -3.322 12.688 1.00 94.94 74 ARG A C 1
ATOM 553 O O . ARG A 1 74 ? -10.190 -3.318 13.755 1.00 94.94 74 ARG A O 1
ATOM 560 N N . THR A 1 75 ? -10.957 -4.411 11.936 1.00 92.06 75 THR A N 1
ATOM 561 C CA . THR A 1 75 ? -10.532 -5.743 12.375 1.00 92.06 75 THR A CA 1
ATOM 562 C C . THR A 1 75 ? -9.680 -6.457 11.325 1.00 92.06 75 THR A C 1
ATOM 564 O O . THR A 1 75 ? -9.827 -6.191 10.134 1.00 92.06 75 THR A O 1
ATOM 567 N N . PRO A 1 76 ? -8.802 -7.395 11.727 1.00 92.75 76 PRO A N 1
ATOM 568 C CA . PRO A 1 76 ? -8.048 -8.211 10.774 1.00 92.75 76 PRO A CA 1
ATOM 569 C C . PRO A 1 76 ? -8.923 -9.066 9.847 1.00 92.75 76 PRO A C 1
ATOM 571 O O . PRO A 1 76 ? -8.518 -9.356 8.721 1.00 92.75 76 PRO A O 1
ATOM 574 N N . ASP A 1 77 ? -10.107 -9.483 10.300 1.00 90.44 77 ASP A N 1
ATOM 575 C CA . ASP A 1 77 ? -10.994 -10.337 9.506 1.00 90.44 77 ASP A CA 1
ATOM 576 C C . ASP A 1 77 ? -11.691 -9.564 8.380 1.00 90.44 77 ASP A C 1
ATOM 578 O O . ASP A 1 77 ? -11.809 -10.099 7.275 1.00 90.44 77 ASP A O 1
ATOM 582 N N . ASP A 1 78 ? -12.034 -8.290 8.606 1.00 90.31 78 ASP A N 1
ATOM 583 C CA . ASP A 1 78 ? -12.535 -7.391 7.554 1.00 90.31 78 ASP A CA 1
ATOM 584 C C . ASP A 1 78 ? -11.530 -7.283 6.389 1.00 90.31 78 ASP A C 1
ATOM 586 O O . ASP A 1 78 ? -11.900 -7.304 5.212 1.00 90.31 78 ASP A O 1
ATOM 590 N N . VAL A 1 79 ? -10.232 -7.246 6.714 1.00 94.69 79 VAL A N 1
ATOM 591 C CA . VAL A 1 79 ? -9.145 -7.096 5.737 1.00 94.69 79 VAL A CA 1
ATOM 592 C C . VAL A 1 79 ? -8.935 -8.347 4.892 1.00 94.69 79 VAL A C 1
ATOM 594 O O . VAL A 1 79 ? -8.698 -8.238 3.690 1.00 94.69 79 VAL A O 1
ATOM 597 N N . LYS A 1 80 ? -8.990 -9.545 5.490 1.00 93.62 80 LYS A N 1
ATOM 598 C CA . LYS A 1 80 ? -8.664 -10.804 4.789 1.00 93.62 80 LYS A CA 1
ATOM 599 C C . LYS A 1 80 ? -9.492 -10.985 3.519 1.00 93.62 80 LYS A C 1
ATOM 601 O O . LYS A 1 80 ? -8.965 -11.370 2.475 1.00 93.62 80 LYS A O 1
ATOM 606 N N . PHE A 1 81 ? -10.791 -10.695 3.595 1.00 90.75 81 PHE A N 1
ATOM 607 C CA . PHE A 1 81 ? -11.684 -10.839 2.447 1.00 90.75 81 PHE A CA 1
ATOM 608 C C . PHE A 1 81 ? -11.422 -9.778 1.367 1.00 90.75 81 PHE A C 1
ATOM 610 O O . PHE A 1 81 ? -11.398 -10.108 0.176 1.00 90.75 81 PHE A O 1
ATOM 617 N N . ALA A 1 82 ? -11.168 -8.531 1.777 1.00 95.88 82 ALA A N 1
ATOM 618 C CA . ALA A 1 82 ? -10.788 -7.441 0.881 1.00 95.88 82 ALA A CA 1
ATOM 619 C C . ALA A 1 82 ? -9.473 -7.744 0.143 1.00 95.88 82 ALA A C 1
ATOM 621 O O . ALA A 1 82 ? -9.429 -7.672 -1.085 1.00 95.88 82 ALA A O 1
ATOM 622 N N . MET A 1 83 ? -8.441 -8.182 0.873 1.00 97.75 83 MET A N 1
ATOM 623 C CA . MET A 1 83 ? -7.136 -8.556 0.322 1.00 97.75 83 MET A CA 1
ATOM 624 C C . MET A 1 83 ? -7.264 -9.676 -0.708 1.00 97.75 83 MET A C 1
ATOM 626 O O . MET A 1 83 ? -6.812 -9.524 -1.839 1.00 97.75 83 MET A O 1
ATOM 630 N N . LYS A 1 84 ? -7.924 -10.786 -0.354 1.00 95.62 84 LYS A N 1
ATOM 631 C CA . LYS A 1 84 ? -8.093 -11.928 -1.264 1.00 95.62 84 LYS A CA 1
ATOM 632 C C . LYS A 1 84 ? -8.789 -11.526 -2.565 1.00 95.62 84 LYS A C 1
ATOM 634 O O . LYS A 1 84 ? -8.410 -11.992 -3.641 1.00 95.62 84 LYS A O 1
ATOM 639 N N . SER A 1 85 ? -9.808 -10.678 -2.468 1.00 95.88 85 SER A N 1
ATOM 640 C CA . SER A 1 85 ? -10.583 -10.239 -3.629 1.00 95.88 85 SER A CA 1
ATOM 641 C C . SER A 1 85 ? -9.781 -9.283 -4.517 1.00 95.88 85 SER A C 1
ATOM 643 O O . SER A 1 85 ? -9.764 -9.466 -5.737 1.00 95.88 85 SER A O 1
ATOM 645 N N . LEU A 1 86 ? -9.029 -8.352 -3.915 1.00 97.56 86 LEU A N 1
ATOM 646 C CA . LEU A 1 86 ? -8.114 -7.461 -4.630 1.00 97.56 86 LEU A CA 1
ATOM 647 C C . LEU A 1 86 ? -6.998 -8.242 -5.341 1.00 97.56 86 LEU A C 1
ATOM 649 O O . LEU A 1 86 ? -6.813 -8.080 -6.546 1.00 97.56 86 LEU A O 1
ATOM 653 N N . VAL A 1 87 ? -6.331 -9.170 -4.646 1.00 96.50 87 VAL A N 1
ATOM 654 C CA . VAL A 1 87 ? -5.318 -10.067 -5.234 1.00 96.50 87 VAL A CA 1
ATOM 655 C C . VAL A 1 87 ? -5.897 -10.807 -6.442 1.00 96.50 87 VAL A C 1
ATOM 657 O O . VAL A 1 87 ? -5.299 -10.828 -7.517 1.00 96.50 87 VAL A O 1
ATOM 660 N N . ALA A 1 88 ? -7.088 -11.397 -6.306 1.00 94.62 88 ALA A N 1
ATOM 661 C CA . ALA A 1 88 ? -7.722 -12.139 -7.392 1.00 94.62 88 ALA A CA 1
ATOM 662 C C . ALA A 1 88 ? -8.096 -11.254 -8.595 1.00 94.62 88 ALA A C 1
ATOM 664 O O . ALA A 1 88 ? -8.120 -11.748 -9.727 1.00 94.62 88 ALA A O 1
ATOM 665 N N . LYS A 1 89 ? -8.417 -9.975 -8.373 1.00 94.75 89 LYS A N 1
ATOM 666 C CA . LYS A 1 89 ? -8.690 -8.992 -9.430 1.00 94.75 89 LYS A CA 1
ATOM 667 C C . LYS A 1 89 ? -7.404 -8.594 -10.157 1.00 94.75 89 LYS A C 1
ATOM 669 O O . LYS A 1 89 ? -7.352 -8.689 -11.383 1.00 94.75 89 LYS A O 1
ATOM 674 N N . GLU A 1 90 ? -6.357 -8.225 -9.425 1.00 94.81 90 GLU A N 1
ATOM 675 C CA . GLU A 1 90 ? -5.094 -7.762 -10.017 1.00 94.81 90 GLU A CA 1
ATOM 676 C C . GLU A 1 90 ? -4.317 -8.898 -10.700 1.00 94.81 90 GLU A C 1
ATOM 678 O O . GLU A 1 90 ? -3.733 -8.697 -11.769 1.00 94.81 90 GLU A O 1
ATOM 683 N N . ARG A 1 91 ? -4.418 -10.139 -10.200 1.00 91.81 91 ARG A N 1
ATOM 684 C CA . ARG A 1 91 ? -3.905 -11.326 -10.910 1.00 91.81 91 ARG A CA 1
ATOM 685 C C . ARG A 1 91 ? -4.575 -11.522 -12.270 1.00 91.81 91 ARG A C 1
ATOM 687 O O . ARG A 1 91 ? -3.893 -11.834 -13.241 1.00 91.81 91 ARG A O 1
ATOM 694 N N . ARG A 1 92 ? -5.894 -11.310 -12.370 1.00 90.25 92 ARG A N 1
ATOM 695 C CA . ARG A 1 92 ? -6.619 -11.407 -13.652 1.00 90.25 92 ARG A CA 1
ATOM 696 C C . ARG A 1 92 ? -6.171 -10.332 -14.639 1.00 90.25 92 ARG A C 1
ATOM 698 O O . ARG A 1 92 ? -5.994 -10.638 -15.814 1.00 90.25 92 ARG A O 1
ATOM 705 N N . LYS A 1 93 ? -5.950 -9.102 -14.166 1.00 89.75 93 LYS A N 1
ATOM 706 C CA . LYS A 1 93 ? -5.440 -7.994 -14.991 1.00 89.75 93 LYS A CA 1
ATOM 707 C C . LYS A 1 93 ? -4.000 -8.212 -15.458 1.00 89.75 93 LYS A C 1
ATOM 709 O O . LYS A 1 93 ? -3.659 -7.829 -16.572 1.00 89.75 93 LYS A O 1
ATOM 714 N N . SER A 1 94 ? -3.178 -8.859 -14.637 1.00 85.19 94 SER A N 1
ATOM 715 C CA . SER A 1 94 ? -1.766 -9.124 -14.946 1.00 85.19 94 SER A CA 1
ATOM 716 C C . SER A 1 94 ? -1.552 -10.224 -15.991 1.00 85.19 94 SER A C 1
ATOM 718 O O . SER A 1 94 ? -0.445 -10.373 -16.509 1.00 85.19 94 SER A O 1
ATOM 720 N N . GLY A 1 95 ? -2.612 -10.958 -16.347 1.00 76.81 95 GLY A N 1
ATOM 721 C CA . GLY A 1 95 ? -2.599 -11.989 -17.380 1.00 76.81 95 GLY A CA 1
ATOM 722 C C . GLY A 1 95 ? -2.015 -13.328 -16.917 1.00 76.81 95 GLY A C 1
ATOM 723 O O . GLY A 1 95 ? -1.418 -13.450 -15.849 1.00 76.81 95 GLY A O 1
ATOM 724 N N . ALA A 1 96 ? -2.177 -14.360 -17.751 1.00 77.56 96 ALA A N 1
ATOM 725 C CA . ALA A 1 96 ? -1.805 -15.742 -17.423 1.00 77.56 96 ALA A CA 1
ATOM 726 C C . ALA A 1 96 ? -0.293 -15.967 -17.197 1.00 77.56 96 ALA A C 1
ATOM 728 O O . ALA A 1 96 ? 0.096 -17.002 -16.667 1.00 77.56 96 ALA A O 1
ATOM 729 N N . GLY 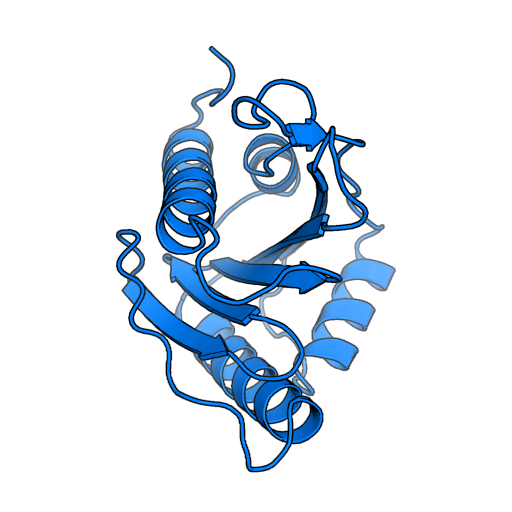A 1 97 ? 0.553 -15.011 -17.598 1.00 81.25 97 GLY A N 1
ATOM 730 C CA . GLY A 1 97 ? 2.008 -15.075 -17.441 1.00 81.25 97 GLY A CA 1
ATOM 731 C C . GLY A 1 97 ? 2.545 -14.518 -16.119 1.00 81.25 97 GLY A C 1
ATOM 732 O O . GLY A 1 97 ? 3.756 -14.563 -15.918 1.00 81.25 97 GLY A O 1
ATOM 733 N N . ALA A 1 98 ? 1.690 -13.984 -15.238 1.00 90.06 98 ALA A N 1
ATOM 734 C CA . ALA A 1 98 ? 2.127 -13.429 -13.960 1.00 90.06 98 ALA A CA 1
ATOM 735 C C . ALA A 1 98 ? 2.742 -14.518 -13.066 1.00 90.06 98 ALA A C 1
ATOM 737 O O . ALA A 1 98 ? 2.090 -15.506 -12.717 1.00 90.06 98 ALA A O 1
ATOM 738 N N . LYS A 1 99 ? 4.003 -14.332 -12.676 1.00 91.94 99 LYS A N 1
ATOM 739 C CA . LYS A 1 99 ? 4.753 -15.287 -11.858 1.00 91.94 99 LYS A CA 1
ATOM 740 C C . LYS A 1 99 ? 4.664 -14.907 -10.384 1.00 91.94 99 LYS A C 1
ATOM 742 O O . LYS A 1 99 ? 4.770 -13.725 -10.067 1.00 91.94 99 LYS A O 1
ATOM 747 N N . PRO A 1 100 ? 4.501 -15.872 -9.465 1.00 93.81 100 PRO A N 1
ATOM 748 C CA . PRO A 1 100 ? 4.610 -15.596 -8.038 1.00 93.81 100 PRO A CA 1
ATOM 749 C C . PRO A 1 100 ? 5.962 -14.960 -7.697 1.00 93.81 100 PRO A C 1
ATOM 751 O O . PRO A 1 100 ? 7.003 -15.427 -8.159 1.00 93.81 100 PRO A O 1
ATOM 754 N N . LEU A 1 101 ? 5.937 -13.929 -6.856 1.00 92.94 101 LEU A N 1
ATOM 755 C CA . LEU A 1 101 ? 7.121 -13.279 -6.308 1.00 92.94 101 LEU A CA 1
ATOM 756 C C . LEU A 1 101 ? 7.152 -13.548 -4.804 1.00 92.94 101 LEU A C 1
ATOM 758 O O . LEU A 1 101 ? 6.151 -13.373 -4.113 1.00 92.94 101 LEU A O 1
ATOM 762 N N . LYS A 1 102 ? 8.296 -13.981 -4.275 1.00 93.56 102 LYS A N 1
ATOM 763 C CA . LYS A 1 102 ? 8.441 -14.200 -2.834 1.00 93.56 102 LYS A CA 1
ATOM 764 C C . LYS A 1 102 ? 8.947 -12.923 -2.173 1.00 93.56 102 LYS A C 1
ATOM 766 O O . LYS A 1 102 ? 10.091 -12.535 -2.383 1.00 93.56 102 LYS A O 1
ATOM 771 N N . VAL A 1 103 ? 8.110 -12.311 -1.341 1.00 94.75 103 VAL A N 1
ATOM 772 C CA . VAL A 1 103 ? 8.446 -11.116 -0.558 1.00 94.75 103 VAL A CA 1
ATOM 773 C C . VAL A 1 103 ? 8.263 -11.429 0.922 1.00 94.75 103 VAL A C 1
ATOM 775 O O . VAL A 1 103 ? 7.264 -12.023 1.314 1.00 94.75 103 VAL A O 1
ATOM 778 N N . SER A 1 104 ? 9.243 -11.049 1.742 1.00 93.81 104 SER A N 1
ATOM 779 C CA . SER A 1 104 ? 9.153 -11.128 3.201 1.00 93.81 104 SER A CA 1
ATOM 780 C C . SER A 1 104 ? 9.442 -9.755 3.793 1.00 93.81 104 SER A C 1
ATOM 782 O O . SER A 1 104 ? 10.582 -9.279 3.733 1.00 93.81 104 SER A O 1
ATOM 784 N N . ALA A 1 105 ? 8.393 -9.138 4.336 1.00 94.69 105 ALA A N 1
ATOM 785 C CA . ALA A 1 105 ? 8.404 -7.774 4.860 1.00 94.69 105 ALA A CA 1
ATOM 786 C C . ALA A 1 105 ? 7.921 -7.670 6.319 1.00 94.69 105 ALA A C 1
ATOM 788 O O . ALA A 1 105 ? 7.730 -6.576 6.831 1.00 94.69 105 ALA A O 1
ATOM 789 N N . GLY A 1 106 ? 7.712 -8.800 7.005 1.00 95.50 106 GLY A N 1
ATOM 790 C CA . GLY A 1 106 ? 7.240 -8.804 8.396 1.00 95.50 106 GLY A CA 1
ATOM 791 C C . GLY A 1 106 ? 5.767 -8.413 8.561 1.00 95.50 106 GLY A C 1
ATOM 792 O O . GLY A 1 106 ? 5.411 -7.850 9.599 1.00 95.50 106 GLY A O 1
ATOM 793 N N . ALA A 1 107 ? 4.953 -8.680 7.536 1.00 97.31 107 ALA A N 1
ATOM 794 C CA . ALA A 1 107 ? 3.494 -8.644 7.572 1.00 97.31 107 ALA A CA 1
ATOM 795 C C . ALA A 1 107 ? 2.925 -9.984 8.083 1.00 97.31 107 ALA A C 1
ATOM 797 O O . ALA A 1 107 ? 3.618 -11.002 8.050 1.00 97.31 107 ALA A O 1
ATOM 798 N N . ASP A 1 108 ? 1.658 -10.001 8.502 1.00 97.19 108 ASP A N 1
ATOM 799 C CA . ASP A 1 108 ? 0.967 -11.231 8.924 1.00 97.19 108 ASP A CA 1
ATOM 800 C C . ASP A 1 108 ? 0.701 -12.170 7.739 1.00 97.19 108 ASP A C 1
ATOM 802 O O . ASP A 1 108 ? 0.590 -13.384 7.897 1.00 97.19 108 ASP A O 1
ATOM 806 N N . GLU A 1 109 ? 0.523 -11.591 6.554 1.00 97.62 109 GLU A N 1
ATOM 807 C CA . GLU A 1 109 ? 0.231 -12.287 5.307 1.00 97.62 109 GLU A CA 1
ATOM 808 C C . GLU A 1 109 ? 0.748 -11.452 4.136 1.00 97.62 109 GLU A C 1
ATOM 810 O O . GLU A 1 109 ? 0.619 -10.225 4.137 1.00 97.62 109 GLU A O 1
ATOM 815 N N . THR A 1 110 ? 1.327 -12.116 3.139 1.00 98.25 110 THR A N 1
ATOM 816 C CA . THR A 1 110 ? 1.835 -11.488 1.917 1.00 98.25 110 THR A CA 1
ATOM 817 C C . THR A 1 110 ? 1.456 -12.346 0.716 1.00 98.25 110 THR A C 1
ATOM 819 O O . THR A 1 110 ? 1.718 -13.548 0.708 1.00 98.25 110 THR A O 1
ATOM 822 N N . ASP A 1 111 ? 0.892 -11.721 -0.313 1.00 97.75 111 ASP A N 1
ATOM 823 C CA . ASP A 1 111 ? 0.738 -12.293 -1.650 1.00 97.75 111 ASP A CA 1
ATOM 824 C C . ASP A 1 111 ? 1.407 -11.341 -2.642 1.00 97.75 111 ASP A C 1
ATOM 826 O O . ASP A 1 111 ? 1.154 -10.138 -2.613 1.00 97.75 111 ASP A O 1
ATOM 830 N N . ALA A 1 112 ? 2.296 -11.858 -3.485 1.00 96.94 112 ALA A N 1
ATOM 831 C CA . ALA A 1 112 ? 2.979 -11.042 -4.473 1.00 96.94 112 ALA A CA 1
ATOM 832 C C . ALA A 1 112 ? 3.188 -11.792 -5.786 1.00 96.94 112 ALA A C 1
ATOM 834 O O . ALA A 1 112 ? 3.305 -13.026 -5.837 1.00 96.94 112 ALA A O 1
ATOM 835 N N . PHE A 1 113 ? 3.230 -11.033 -6.872 1.00 95.06 113 PHE A N 1
ATOM 836 C CA . PHE A 1 113 ? 3.483 -11.547 -8.209 1.00 95.06 113 PHE A CA 1
ATOM 837 C C . PHE A 1 113 ? 4.022 -10.458 -9.132 1.00 95.06 113 PHE A C 1
ATOM 839 O O . PHE A 1 113 ? 3.786 -9.271 -8.926 1.00 95.06 113 PHE A O 1
ATOM 846 N N . THR A 1 114 ? 4.713 -10.889 -10.182 1.00 92.00 114 THR A N 1
ATOM 847 C CA . THR A 1 114 ? 5.242 -10.022 -11.233 1.00 92.00 114 THR A CA 1
ATOM 848 C C . THR A 1 114 ? 4.714 -10.480 -12.587 1.00 92.00 114 THR A C 1
ATOM 850 O O . THR A 1 114 ? 4.863 -11.640 -12.973 1.00 92.00 114 THR A O 1
ATOM 853 N N . GLY A 1 115 ? 4.047 -9.566 -13.288 1.00 88.12 115 GLY A N 1
ATOM 854 C CA . GLY A 1 115 ? 3.625 -9.703 -14.680 1.00 88.12 115 GLY A CA 1
ATOM 855 C C . GLY A 1 115 ? 4.152 -8.519 -15.487 1.00 88.12 115 GLY A C 1
ATOM 856 O O . GLY A 1 115 ? 5.357 -8.306 -15.548 1.00 88.12 115 GLY A O 1
ATOM 857 N N . ARG A 1 116 ? 3.250 -7.718 -16.071 1.00 85.50 116 ARG A N 1
ATOM 858 C CA . ARG A 1 116 ? 3.615 -6.395 -16.618 1.00 85.50 116 ARG A CA 1
ATOM 859 C C . ARG A 1 116 ? 4.138 -5.465 -15.521 1.00 85.50 116 ARG A C 1
ATOM 861 O O . ARG A 1 116 ? 5.128 -4.779 -15.724 1.00 85.50 116 ARG A O 1
ATOM 868 N N . ASN A 1 117 ? 3.449 -5.495 -14.387 1.00 90.38 117 ASN A N 1
ATOM 869 C CA . ASN A 1 117 ? 3.770 -4.781 -13.167 1.00 90.38 117 ASN A CA 1
ATOM 870 C C . ASN A 1 117 ? 4.043 -5.813 -12.065 1.00 90.38 117 ASN A C 1
ATOM 872 O O . ASN A 1 117 ? 3.536 -6.941 -12.114 1.00 90.38 117 ASN A O 1
ATOM 876 N N . THR A 1 118 ? 4.841 -5.432 -11.077 1.00 93.88 118 THR A N 1
ATOM 877 C CA . THR A 1 118 ? 4.949 -6.130 -9.800 1.00 93.88 118 THR A CA 1
ATOM 878 C C . THR A 1 118 ? 3.883 -5.606 -8.854 1.00 93.88 118 THR A C 1
ATOM 880 O O . THR A 1 118 ? 3.716 -4.400 -8.695 1.00 93.88 118 THR A O 1
ATOM 883 N N . GLU A 1 119 ? 3.177 -6.529 -8.217 1.00 96.19 119 GLU A N 1
ATOM 884 C CA . GLU A 1 119 ? 2.121 -6.260 -7.252 1.00 96.19 119 GLU A CA 1
ATOM 885 C C . GLU A 1 119 ? 2.431 -7.022 -5.965 1.00 96.19 119 GLU A C 1
ATOM 887 O O . GLU A 1 119 ? 2.685 -8.231 -5.990 1.00 96.19 119 GLU A O 1
ATOM 892 N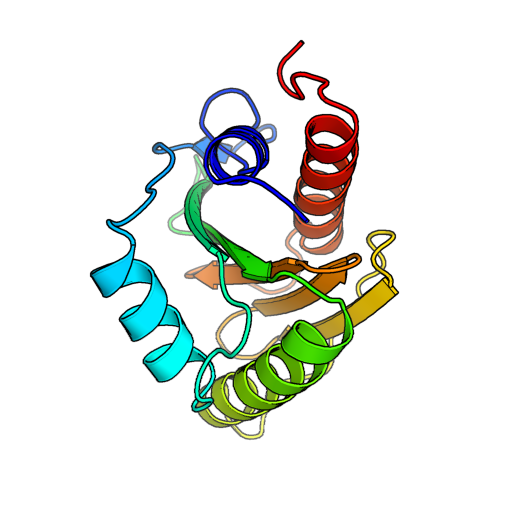 N . ILE A 1 120 ? 2.410 -6.320 -4.837 1.00 98.00 120 ILE A N 1
ATOM 893 C CA . ILE A 1 120 ? 2.642 -6.877 -3.506 1.00 98.00 120 ILE A CA 1
ATOM 894 C C . ILE A 1 120 ? 1.478 -6.451 -2.626 1.00 98.00 120 ILE A C 1
ATOM 896 O O . ILE A 1 120 ? 1.262 -5.265 -2.387 1.00 98.00 120 ILE A O 1
ATOM 900 N N . PHE A 1 121 ? 0.756 -7.429 -2.104 1.00 98.56 121 PHE A N 1
ATOM 901 C CA . PHE A 1 121 ? -0.335 -7.241 -1.165 1.00 98.56 121 PHE A CA 1
ATOM 902 C C . PHE A 1 121 ? 0.099 -7.780 0.184 1.00 98.56 121 PHE A C 1
ATOM 904 O O . PHE A 1 121 ? 0.569 -8.914 0.289 1.00 98.56 121 PHE A O 1
ATOM 911 N N . MET A 1 122 ? -0.059 -6.982 1.229 1.00 98.62 122 MET A N 1
ATOM 912 C CA . MET A 1 122 ? 0.304 -7.366 2.585 1.00 98.62 122 MET A CA 1
ATOM 913 C C . MET A 1 122 ? -0.837 -7.057 3.539 1.00 98.62 122 MET A C 1
ATOM 915 O O . MET A 1 122 ? -1.503 -6.032 3.407 1.00 98.62 122 MET A O 1
ATOM 919 N N . ARG A 1 123 ? -1.028 -7.914 4.539 1.00 97.81 123 ARG A N 1
ATOM 920 C CA . ARG A 1 123 ? -1.912 -7.645 5.671 1.00 97.81 123 ARG A CA 1
ATOM 921 C C . ARG A 1 123 ? -1.093 -7.504 6.941 1.00 97.81 123 ARG A C 1
ATOM 923 O O . ARG A 1 123 ? -0.295 -8.380 7.262 1.00 97.81 123 ARG A O 1
ATOM 930 N N . LEU A 1 124 ? -1.334 -6.430 7.681 1.00 97.44 124 LEU A N 1
ATOM 931 C 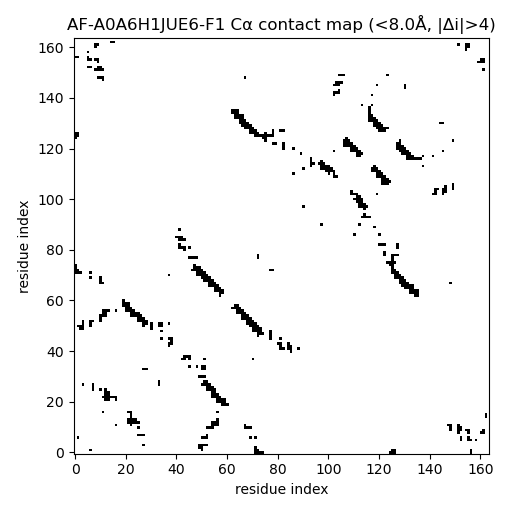CA . LEU A 1 124 ? -0.771 -6.218 9.011 1.00 97.44 124 LEU A CA 1
ATOM 932 C C . LEU A 1 124 ? -1.883 -5.744 9.947 1.00 97.44 124 LEU A C 1
ATOM 934 O O . LEU A 1 124 ? -2.362 -4.610 9.850 1.00 97.44 124 LEU A O 1
ATOM 938 N N . GLY A 1 125 ? -2.337 -6.638 10.825 1.00 95.62 125 GLY A N 1
ATOM 939 C CA . GLY A 1 125 ? -3.518 -6.427 11.649 1.00 95.62 125 GLY A CA 1
ATOM 940 C C . GLY A 1 125 ? -4.735 -6.052 10.799 1.00 95.62 125 GLY A C 1
ATOM 941 O O . GLY A 1 125 ? -5.112 -6.779 9.881 1.00 95.62 125 GLY A O 1
ATOM 942 N N . GLY A 1 126 ? -5.337 -4.903 11.115 1.00 96.56 126 GLY A N 1
ATOM 943 C CA . GLY A 1 126 ? -6.475 -4.315 10.399 1.00 96.56 126 GLY A CA 1
ATOM 944 C C . GLY A 1 126 ? -6.109 -3.500 9.149 1.00 96.56 126 GLY A C 1
ATOM 945 O O . GLY A 1 126 ? -6.926 -2.702 8.715 1.00 96.56 126 GLY A O 1
ATOM 946 N N . SER A 1 127 ? -4.911 -3.649 8.578 1.00 97.94 127 SER A N 1
ATOM 947 C CA . SER A 1 127 ? -4.489 -2.886 7.391 1.00 97.94 127 SER A CA 1
ATOM 948 C C . SER A 1 127 ? -4.219 -3.808 6.205 1.00 97.94 127 SER A C 1
ATOM 950 O O . SER A 1 127 ? -3.523 -4.812 6.364 1.00 97.94 127 SER A O 1
ATOM 952 N N . LEU A 1 128 ? -4.726 -3.446 5.024 1.00 98.44 128 LEU A N 1
ATOM 953 C CA . LEU A 1 128 ? -4.299 -3.969 3.724 1.00 98.44 128 LEU A CA 1
ATOM 954 C C . LEU A 1 128 ? -3.361 -2.951 3.085 1.00 98.44 128 LEU A C 1
ATOM 956 O O . LEU A 1 128 ? -3.713 -1.787 2.930 1.00 98.44 128 LEU A O 1
ATOM 960 N N . ILE A 1 129 ? -2.179 -3.405 2.705 1.00 98.56 129 ILE A N 1
ATOM 961 C CA . ILE A 1 129 ? -1.155 -2.616 2.042 1.00 98.56 129 ILE A CA 1
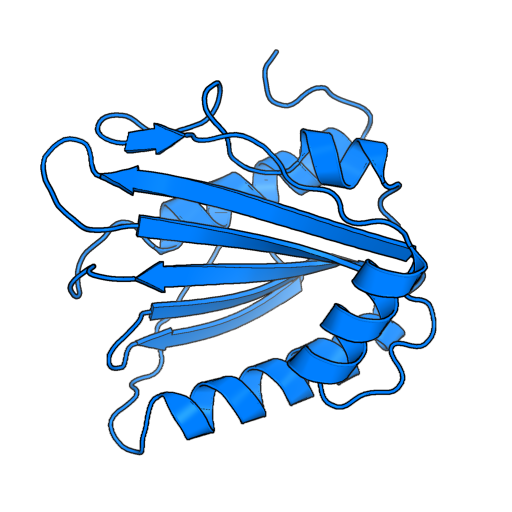ATOM 962 C C . ILE A 1 129 ? -0.999 -3.160 0.629 1.00 98.56 129 ILE A C 1
ATOM 964 O O . ILE A 1 129 ? -0.835 -4.369 0.453 1.00 98.56 129 ILE A O 1
ATOM 968 N N . ARG A 1 130 ? -1.009 -2.276 -0.364 1.00 98.44 130 ARG A N 1
ATOM 969 C CA . ARG A 1 130 ? -0.618 -2.579 -1.739 1.00 98.44 130 ARG A CA 1
ATOM 970 C C . ARG A 1 130 ? 0.636 -1.782 -2.080 1.00 98.44 130 ARG A C 1
ATOM 972 O O . ARG A 1 130 ? 0.675 -0.576 -1.855 1.00 98.44 130 ARG A O 1
ATOM 979 N N . VAL A 1 131 ? 1.638 -2.462 -2.619 1.00 98.19 131 VAL A N 1
ATOM 980 C CA . VAL A 1 131 ? 2.817 -1.858 -3.246 1.00 98.19 131 VAL A CA 1
ATOM 981 C C . VAL A 1 131 ? 2.828 -2.327 -4.693 1.00 98.19 131 VAL A C 1
ATOM 983 O O . VAL A 1 131 ? 2.966 -3.525 -4.952 1.00 98.19 131 VAL A O 1
ATOM 986 N N . ALA A 1 132 ? 2.621 -1.400 -5.619 1.00 96.38 132 ALA A N 1
ATOM 987 C CA . ALA A 1 132 ? 2.507 -1.677 -7.044 1.00 96.38 132 ALA A CA 1
ATOM 988 C C . ALA A 1 132 ? 3.588 -0.926 -7.815 1.00 96.38 132 ALA A C 1
ATOM 990 O O . ALA A 1 132 ? 3.948 0.189 -7.452 1.00 96.38 132 ALA A O 1
ATOM 991 N N . SER A 1 133 ? 4.103 -1.528 -8.879 1.00 94.62 133 SER A N 1
ATOM 992 C CA . SER A 1 133 ? 5.089 -0.893 -9.749 1.00 94.62 133 SER A CA 1
ATOM 993 C C . SER A 1 133 ? 4.466 -0.472 -11.074 1.00 94.62 133 SER A C 1
ATOM 995 O O . SER A 1 133 ? 3.750 -1.273 -11.668 1.00 94.62 133 SER A O 1
ATOM 997 N N . GLU A 1 134 ? 4.849 0.669 -11.624 1.00 92.94 134 GLU A N 1
ATOM 998 C CA . GLU A 1 134 ? 4.552 1.048 -13.010 1.00 92.94 134 GLU A CA 1
ATOM 999 C C . GLU A 1 134 ? 5.851 1.403 -13.735 1.00 92.94 134 GLU A C 1
ATOM 1001 O O . GLU A 1 134 ? 6.766 1.953 -13.134 1.00 92.94 134 GLU A O 1
ATOM 1006 N N . GLY A 1 135 ? 6.000 1.006 -15.004 1.00 86.31 135 GLY A N 1
ATOM 1007 C CA . GLY A 1 135 ? 7.210 1.305 -15.790 1.00 86.31 135 GLY A CA 1
ATOM 1008 C C . GLY A 1 135 ? 8.507 0.624 -15.313 1.00 86.31 135 GLY A C 1
ATOM 1009 O O . GLY A 1 135 ? 9.560 0.806 -15.923 1.00 86.31 135 GLY A O 1
ATOM 1010 N N . LEU A 1 136 ? 8.456 -0.195 -14.257 1.00 85.00 136 LEU A N 1
ATOM 1011 C CA . LEU A 1 136 ? 9.618 -0.866 -13.672 1.00 85.00 136 LEU A CA 1
ATOM 1012 C C . LEU A 1 136 ? 9.783 -2.301 -14.183 1.00 85.00 136 LEU A C 1
ATOM 1014 O O . LEU A 1 136 ? 8.825 -3.052 -14.360 1.00 85.00 136 LEU A O 1
ATOM 1018 N N . ARG A 1 137 ? 11.041 -2.700 -14.393 1.00 71.19 137 ARG A N 1
ATOM 1019 C CA . ARG A 1 137 ? 11.413 -4.062 -14.811 1.00 71.19 137 ARG A CA 1
ATOM 1020 C C . ARG A 1 137 ? 11.534 -5.015 -13.615 1.00 71.19 137 ARG A C 1
ATOM 1022 O O . ARG A 1 137 ? 11.535 -4.604 -12.452 1.00 71.19 137 ARG A O 1
ATOM 1029 N N . GLU A 1 138 ? 11.679 -6.307 -13.907 1.00 69.62 138 GLU A N 1
ATOM 1030 C CA . GLU A 1 138 ? 12.144 -7.295 -12.926 1.00 69.62 138 GLU A CA 1
ATOM 1031 C C . GLU A 1 138 ? 13.514 -6.876 -12.344 1.00 69.62 138 GLU A C 1
ATOM 1033 O O . GLU A 1 138 ? 14.347 -6.313 -13.055 1.00 69.62 138 GLU A O 1
ATOM 1038 N N . GLY A 1 139 ? 13.752 -7.144 -11.052 1.00 74.19 139 GLY A N 1
ATOM 1039 C CA . GLY A 1 139 ? 15.042 -6.895 -10.384 1.00 74.19 139 GLY A CA 1
ATOM 1040 C C . GLY A 1 139 ? 15.138 -5.633 -9.515 1.00 74.19 139 GLY A C 1
ATOM 1041 O O . GLY A 1 139 ? 16.173 -5.424 -8.889 1.00 74.19 139 GLY A O 1
ATOM 1042 N N . GLN A 1 140 ? 14.080 -4.822 -9.428 1.00 86.06 140 GLN A N 1
ATOM 1043 C CA . GLN A 1 140 ? 14.003 -3.719 -8.457 1.00 86.06 140 GLN A CA 1
ATOM 1044 C C . GLN A 1 140 ? 13.932 -4.236 -7.008 1.00 86.06 140 GLN A C 1
ATOM 1046 O O . GLN A 1 140 ? 13.499 -5.377 -6.792 1.00 86.06 140 GLN A O 1
ATOM 1051 N N . PRO A 1 141 ? 14.293 -3.417 -5.997 1.00 90.62 141 PRO A N 1
ATOM 1052 C CA . PRO A 1 141 ? 14.290 -3.811 -4.586 1.00 90.62 141 PRO A CA 1
ATOM 1053 C C . PRO A 1 141 ? 12.867 -3.843 -3.988 1.00 90.62 141 PRO A C 1
ATOM 1055 O O . PRO A 1 141 ? 12.576 -3.265 -2.945 1.00 90.62 141 PRO A O 1
ATOM 1058 N N . TYR A 1 142 ? 11.952 -4.573 -4.632 1.00 92.62 142 TYR A N 1
ATOM 1059 C CA . TYR A 1 142 ? 10.539 -4.703 -4.261 1.00 92.62 142 TYR A CA 1
ATOM 1060 C C . TYR A 1 142 ? 10.322 -5.158 -2.814 1.00 92.62 142 TYR A C 1
ATOM 1062 O O . TYR A 1 142 ? 9.402 -4.693 -2.140 1.00 92.62 142 TYR A O 1
ATOM 1070 N N . ALA A 1 143 ? 11.182 -6.049 -2.315 1.00 94.56 143 ALA A N 1
ATOM 1071 C CA . ALA A 1 143 ? 11.123 -6.483 -0.925 1.00 94.56 143 ALA A CA 1
ATOM 1072 C C . ALA A 1 143 ? 11.490 -5.361 0.059 1.00 94.56 143 ALA A C 1
ATOM 1074 O O . ALA A 1 143 ? 10.946 -5.335 1.161 1.00 94.56 143 ALA A O 1
ATOM 1075 N N . ASP A 1 144 ? 12.364 -4.435 -0.334 1.00 95.88 144 ASP A N 1
ATOM 1076 C CA . ASP A 1 144 ? 12.773 -3.317 0.513 1.00 95.88 144 ASP A CA 1
ATOM 1077 C C . ASP A 1 144 ? 11.703 -2.224 0.534 1.00 95.88 144 ASP A C 1
ATOM 1079 O O . ASP A 1 144 ? 11.385 -1.734 1.612 1.00 95.88 144 ASP A O 1
ATOM 1083 N N . PHE A 1 145 ? 11.030 -1.939 -0.591 1.00 96.56 145 PHE A N 1
ATOM 1084 C CA . PHE A 1 145 ? 9.842 -1.067 -0.589 1.00 96.56 145 PHE A CA 1
ATOM 1085 C C . PHE A 1 145 ? 8.725 -1.622 0.299 1.00 96.56 145 PHE A C 1
ATOM 1087 O O . PHE A 1 145 ? 8.108 -0.892 1.074 1.00 96.56 145 PHE A O 1
ATOM 1094 N N . ALA A 1 146 ? 8.486 -2.934 0.226 1.00 97.69 146 ALA A N 1
ATOM 1095 C CA . ALA A 1 146 ? 7.504 -3.598 1.072 1.00 97.69 146 ALA A CA 1
ATOM 1096 C C . ALA A 1 146 ? 7.872 -3.509 2.565 1.00 97.69 146 ALA A C 1
ATOM 1098 O O . ALA A 1 146 ? 7.011 -3.192 3.387 1.00 97.69 146 ALA A O 1
ATOM 1099 N N . ARG A 1 147 ? 9.142 -3.751 2.924 1.00 97.94 147 ARG A N 1
ATOM 1100 C CA . ARG A 1 147 ? 9.641 -3.607 4.306 1.00 97.94 147 ARG A CA 1
ATOM 1101 C C . ARG A 1 147 ? 9.514 -2.183 4.806 1.00 97.94 147 ARG A C 1
ATOM 1103 O O . ARG A 1 147 ? 8.942 -1.985 5.870 1.00 97.94 147 ARG A O 1
ATOM 1110 N N . LEU A 1 148 ? 9.964 -1.216 4.010 1.00 97.25 148 LEU A N 1
ATOM 1111 C CA . LEU A 1 148 ? 9.867 0.201 4.331 1.00 97.25 148 LEU A CA 1
ATOM 1112 C C . LEU A 1 148 ? 8.423 0.576 4.681 1.00 97.25 148 LEU A C 1
ATOM 1114 O O . LEU A 1 148 ? 8.169 1.138 5.743 1.00 97.25 148 LEU A O 1
ATOM 1118 N N . GLN A 1 149 ? 7.460 0.189 3.842 1.00 98.06 149 GLN A N 1
ATOM 1119 C CA . GLN A 1 149 ? 6.054 0.488 4.098 1.00 98.06 149 GLN A CA 1
ATOM 1120 C C . GLN A 1 149 ? 5.515 -0.207 5.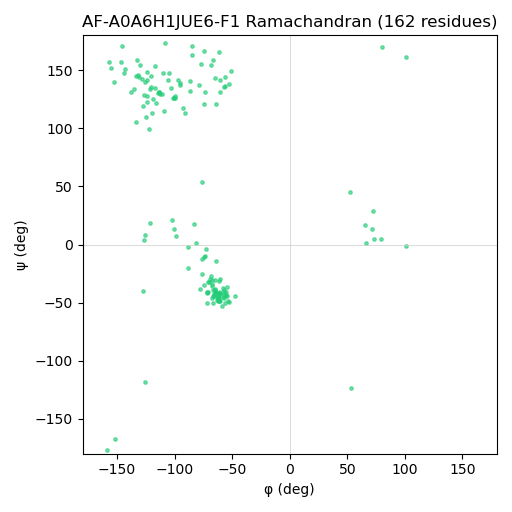363 1.00 98.06 149 GLN A C 1
ATOM 1122 O O . GLN A 1 149 ? 4.743 0.396 6.113 1.00 98.06 149 GLN A O 1
ATOM 1127 N N . ILE A 1 150 ? 5.910 -1.455 5.631 1.00 98.25 150 ILE A N 1
ATOM 1128 C CA . ILE A 1 150 ? 5.504 -2.174 6.848 1.00 98.25 150 ILE A CA 1
ATOM 1129 C C . ILE A 1 150 ? 6.102 -1.541 8.107 1.00 98.25 150 ILE A C 1
ATOM 1131 O O . ILE A 1 150 ? 5.386 -1.362 9.095 1.00 98.25 150 ILE A O 1
ATOM 1135 N N . ASP A 1 151 ? 7.382 -1.183 8.084 1.00 97.50 151 ASP A N 1
ATOM 1136 C CA . ASP A 1 151 ? 8.069 -0.599 9.234 1.00 97.50 151 ASP A CA 1
ATOM 1137 C C . ASP A 1 151 ? 7.468 0.759 9.598 1.00 97.50 151 ASP A C 1
ATOM 1139 O O . ASP A 1 151 ? 7.198 1.014 10.773 1.00 97.50 151 ASP A O 1
ATOM 1143 N N . ARG A 1 152 ? 7.139 1.588 8.600 1.00 97.31 152 ARG A N 1
ATOM 1144 C CA . ARG A 1 152 ? 6.433 2.858 8.826 1.00 97.31 152 ARG A CA 1
ATOM 1145 C C . ARG A 1 152 ? 5.059 2.648 9.465 1.00 97.31 152 ARG A C 1
ATOM 1147 O O . ARG A 1 152 ? 4.733 3.341 10.424 1.00 97.31 152 ARG A O 1
ATOM 1154 N N . ILE A 1 153 ? 4.281 1.657 9.015 1.00 97.62 153 ILE A N 1
ATOM 1155 C CA . ILE A 1 153 ? 2.981 1.327 9.632 1.00 97.62 153 ILE A CA 1
ATOM 1156 C C . ILE A 1 153 ? 3.144 0.890 11.090 1.00 97.62 153 ILE A C 1
ATOM 1158 O O . ILE A 1 153 ? 2.351 1.291 11.942 1.00 97.62 153 ILE A O 1
ATOM 1162 N N . LYS A 1 154 ? 4.155 0.072 11.404 1.00 97.31 154 LYS A N 1
ATOM 1163 C CA . LYS A 1 154 ? 4.421 -0.352 12.788 1.00 97.31 154 LYS A CA 1
ATOM 1164 C C . LYS A 1 154 ? 4.744 0.849 13.673 1.00 97.31 154 LYS A C 1
ATOM 1166 O O . LYS A 1 154 ? 4.158 0.992 14.742 1.00 97.31 154 LYS A O 1
ATOM 1171 N N . GLN A 1 155 ? 5.608 1.745 13.200 1.00 96.50 155 GLN A N 1
ATOM 1172 C CA . GLN A 1 155 ? 5.978 2.952 13.936 1.00 96.50 155 GLN A CA 1
ATOM 1173 C C . GLN A 1 155 ? 4.776 3.876 14.180 1.00 96.50 155 GLN A C 1
ATOM 1175 O O . GLN A 1 155 ? 4.555 4.300 15.317 1.00 96.50 155 GLN A O 1
ATOM 1180 N N . THR A 1 156 ? 3.942 4.142 13.170 1.00 96.12 156 THR A N 1
ATOM 1181 C CA . THR A 1 156 ? 2.769 5.014 13.359 1.00 96.12 156 THR A CA 1
ATOM 1182 C C . THR A 1 156 ? 1.686 4.374 14.218 1.00 96.12 156 THR A C 1
ATOM 1184 O O . THR A 1 156 ? 1.027 5.083 14.984 1.00 96.12 156 THR A O 1
ATOM 1187 N N . ALA A 1 157 ? 1.520 3.049 14.161 1.00 94.19 157 ALA A N 1
ATOM 1188 C CA . ALA A 1 157 ? 0.617 2.314 15.047 1.00 94.19 157 ALA A CA 1
ATOM 1189 C C . ALA A 1 157 ? 1.019 2.446 16.528 1.00 94.19 157 ALA A C 1
ATOM 1191 O O . ALA A 1 157 ? 0.147 2.484 17.3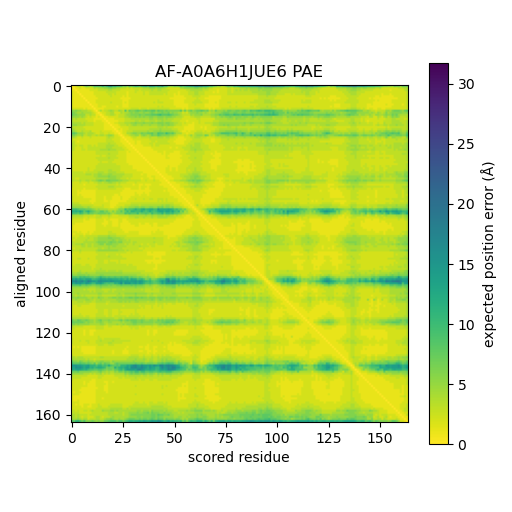94 1.00 94.19 157 ALA A O 1
ATOM 1192 N N . GLU A 1 158 ? 2.317 2.585 16.809 1.00 94.19 158 GLU A N 1
ATOM 1193 C CA . GLU A 1 158 ? 2.874 2.878 18.138 1.00 94.19 158 GLU A CA 1
ATOM 1194 C C . GLU A 1 158 ? 2.829 4.375 18.505 1.00 94.19 158 GLU A C 1
ATOM 1196 O O . GLU A 1 158 ? 3.296 4.769 19.573 1.00 94.19 158 GLU A O 1
ATOM 1201 N N . GLY A 1 159 ? 2.283 5.228 17.633 1.00 91.94 159 GLY A N 1
ATOM 1202 C CA . GLY A 1 159 ? 2.207 6.678 17.829 1.00 91.94 159 GLY A CA 1
ATOM 1203 C C . GLY A 1 159 ? 3.505 7.432 17.519 1.00 91.94 159 GLY A C 1
ATOM 1204 O O . GLY A 1 159 ? 3.554 8.647 17.716 1.00 91.94 159 GLY A O 1
ATOM 1205 N N . LYS A 1 160 ? 4.537 6.749 17.010 1.00 93.56 160 LYS A N 1
ATOM 1206 C CA . LYS A 1 160 ? 5.810 7.360 16.606 1.00 93.56 160 LYS A CA 1
ATOM 1207 C C . LYS A 1 160 ? 5.667 8.064 15.256 1.00 93.56 160 LYS A C 1
ATOM 1209 O O . LYS A 1 160 ? 4.792 7.733 14.454 1.00 93.56 160 LYS A O 1
ATOM 1214 N N . ASN A 1 161 ? 6.529 9.047 15.011 1.00 88.56 161 ASN A N 1
ATOM 1215 C CA . ASN A 1 161 ? 6.684 9.639 13.689 1.00 88.56 161 ASN A CA 1
ATOM 1216 C C . ASN A 1 161 ? 7.812 8.897 12.952 1.00 88.56 161 ASN A C 1
ATOM 1218 O O . ASN A 1 161 ? 8.932 8.941 13.450 1.00 88.56 161 ASN A O 1
ATOM 1222 N N . PRO A 1 162 ? 7.544 8.225 11.820 1.00 89.44 162 PRO A N 1
ATOM 1223 C CA . PRO A 1 162 ? 8.561 7.463 11.101 1.00 89.44 162 PRO A CA 1
ATOM 1224 C C . PRO A 1 162 ? 9.595 8.315 10.353 1.00 89.44 162 PRO A C 1
ATOM 1226 O O . PRO A 1 162 ? 10.522 7.753 9.776 1.00 89.44 162 PRO A O 1
ATOM 1229 N N . ASP A 1 163 ? 9.436 9.640 10.351 1.00 86.25 163 ASP A N 1
ATOM 1230 C CA . ASP A 1 163 ? 10.393 10.589 9.768 1.00 86.25 163 ASP A CA 1
ATOM 1231 C C . ASP A 1 163 ? 11.322 11.234 10.822 1.00 86.25 163 ASP A C 1
ATOM 1233 O O . ASP A 1 163 ? 12.049 12.173 10.499 1.00 86.25 163 ASP A O 1
ATOM 1237 N N . LEU A 1 164 ? 11.274 10.773 12.083 1.00 76.56 164 LEU A N 1
ATOM 1238 C CA . LEU A 1 164 ? 12.103 11.255 13.202 1.00 76.56 164 LEU A CA 1
ATOM 1239 C C . LEU A 1 164 ? 13.112 10.213 13.693 1.00 76.56 164 LEU A C 1
ATOM 1241 O O . LEU A 1 164 ? 12.787 9.005 13.671 1.00 76.56 164 LEU A O 1
#

Foldseek 3Di:
DDAQVLQQLLDQAQLRADPQKHWDHKDWDDPVVQQVCLCVQQVDNLPQWHTKMKIKIAGNPFRKMKIKIKTFGPFLVSVVSSLVSNVVVVVVVLDPPWAWDDADQPAPDWTWTDGQKTWIWGHHTRMIMIIIMDRDDPPPPSNVSSNSSVVSSVQVVVVHRPSD

pLDDT: mean 93.76, std 5.24, range [69.62, 98.69]

Solvent-accessible surface area (backbone atoms only — not comparable to full-atom values): 8566 Å² total; per-residue (Å²): 99,58,50,60,68,34,45,58,63,18,51,56,21,56,92,62,42,55,91,71,39,45,30,78,47,76,48,67,60,58,67,70,57,31,51,49,52,47,22,68,60,22,74,42,89,53,62,56,57,72,36,38,32,37,22,34,34,36,32,72,93,58,81,22,34,42,37,42,36,41,42,23,17,66,38,46,70,52,30,54,59,36,49,56,37,27,52,58,49,54,50,62,74,40,39,94,76,43,39,82,43,94,66,79,40,87,53,82,42,71,54,37,31,38,43,80,39,42,42,37,39,33,31,50,69,16,28,36,36,41,44,36,36,43,79,45,68,91,87,63,68,60,45,54,57,46,27,54,43,42,54,22,41,55,35,24,73,74,70,45,63,67,91,110

Sequence (164 aa):
MLTEDQVRRALVDTGSAPQDWEGFGVSIPEHTESVKTCQDDTGTKCGGFTALGTSHIDQVAGEGQVIFTIYAFRTPDDVKFAMKSLVAKERRKSGAGAKPLKVSAGADETDAFTGRNTEIFMRLGGSLIRVASEGLREGQPYADFARLQIDRIKQTAEGKNPDL

Nearest PDB structures (foldseek):
  4esq-assembly1_A  TM=6.245E-01  e=2.004E-05  Mycobacterium tuberculosis H37Rv
  7cu8-assembly1_B  TM=6.191E-01  e=2.883E-04  Mycobacterium tuberculosis H37Rv
  8crj-assembly1_A  TM=3.774E-01  e=1.300E+00  Listeria monocytogenes
  2e5a-assembly1_A  TM=3.438E-01  e=1.647E+00  Bos taurus

Mean predicted aligned error: 3.26 Å